Protein AF-A0AAV1XDZ8-F1 (afdb_monomer_lite)

Organism: Lupinus luteus (NCBI:txid3873)

Foldseek 3Di:
DVVVCVVDVPDDPVCVVPVDDPVVVQLVPVVSLVVVLCVVLVVLVVVLVVCLVVDDVCAPAQAEEAAQCQACSNVVSSCVSHVSNNYYHYHDDPRSYDDDDDDPVRVVVVD

pLDDT: mean 82.66, std 17.89, range [35.62, 98.0]

Secondary structure (DSSP, 8-state):
-HHHHHH-TTS-HHHHHHSS-HHHHHHT-HHHHHHHHHHHHHHHHHHHHHHHHH--TTTT--EEEEET-TTSHHHHHHHHH-TT--EEEEE--TTS--SSS--HHHHHTT-

InterPro domains:
  IPR001077 O-methyltransferase, C-terminal domain [PF00891] (6-95)
  IPR016461 O-methyltransferase-like [PS51683] (1-111)
  IPR016461 O-methyltransferase-like [PTHR11746] (5-95)
  IPR029063 S-adenosyl-L-methionine-dependent methyltransferase superfamily [G3DSA:3.40.50.150] (1-101)
  IPR029063 S-adenosyl-L-methionine-dependent methyltransferase superfamily [SSF53335] (13-96)

Structure (mmCIF, N/CA/C/O backbone):
data_AF-A0AAV1XDZ8-F1
#
_entry.id   AF-A0AAV1XDZ8-F1
#
loop_
_atom_site.group_PDB
_atom_site.id
_atom_site.type_symbol
_atom_site.label_atom_id
_atom_site.label_alt_id
_atom_site.label_comp_id
_atom_site.label_asym_id
_atom_site.label_entity_id
_atom_site.label_seq_id
_atom_site.pdbx_PDB_ins_code
_atom_site.Cartn_x
_atom_site.Cartn_y
_atom_site.Cartn_z
_atom_site.occupancy
_atom_site.B_iso_or_equiv
_atom_site.auth_seq_id
_atom_site.auth_comp_id
_atom_site.auth_asym_id
_atom_site.auth_atom_id
_atom_site.pdbx_PDB_model_num
ATOM 1 N N . MET A 1 1 ? 9.312 -5.845 -26.907 1.00 54.75 1 MET A N 1
ATOM 2 C CA . MET A 1 1 ? 9.902 -5.694 -25.554 1.00 54.75 1 MET A CA 1
ATOM 3 C C . MET A 1 1 ? 10.064 -7.022 -24.817 1.00 54.75 1 MET A C 1
ATOM 5 O O . MET A 1 1 ? 11.109 -7.191 -24.209 1.00 54.75 1 MET A O 1
ATOM 9 N N . VAL A 1 2 ? 9.118 -7.972 -24.909 1.00 58.22 2 VAL A N 1
ATOM 10 C CA . VAL A 1 2 ? 9.209 -9.280 -24.215 1.00 58.22 2 VAL A CA 1
ATOM 11 C C . VAL A 1 2 ? 10.447 -10.100 -24.621 1.00 58.22 2 VAL A C 1
ATOM 13 O O . VAL A 1 2 ? 11.124 -10.618 -23.745 1.00 58.22 2 VAL A O 1
ATOM 16 N N . GLY A 1 3 ? 10.822 -10.134 -25.909 1.00 68.75 3 GLY A N 1
ATOM 17 C CA . GLY A 1 3 ? 11.989 -10.910 -26.375 1.00 68.75 3 GLY A CA 1
ATOM 18 C C . GLY A 1 3 ? 13.305 -10.559 -25.663 1.00 68.75 3 GLY A C 1
ATOM 19 O O . GLY A 1 3 ? 13.948 -11.430 -25.093 1.00 68.75 3 GLY A O 1
ATOM 20 N N . LYS A 1 4 ? 13.634 -9.263 -25.561 1.00 69.12 4 LYS A N 1
ATOM 21 C CA . LYS A 1 4 ? 14.861 -8.791 -24.888 1.00 69.12 4 LYS A CA 1
ATOM 22 C C . LYS A 1 4 ? 14.862 -9.003 -23.373 1.00 69.12 4 LYS A C 1
ATOM 24 O O . LYS A 1 4 ? 15.918 -8.949 -22.750 1.00 69.12 4 LYS A O 1
ATOM 29 N N . ALA A 1 5 ? 13.693 -9.165 -22.754 1.00 73.12 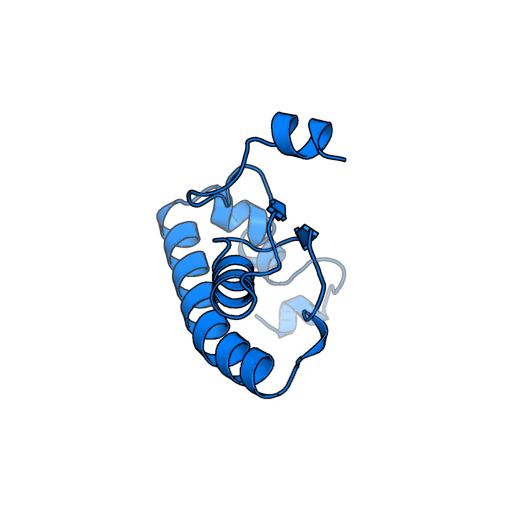5 ALA A N 1
ATOM 30 C CA . ALA A 1 5 ? 13.599 -9.454 -21.327 1.00 73.12 5 ALA A CA 1
ATOM 31 C C . ALA A 1 5 ? 13.994 -10.904 -21.022 1.00 73.12 5 ALA A C 1
ATOM 33 O O . ALA A 1 5 ? 14.693 -11.136 -20.044 1.00 73.12 5 ALA A O 1
ATOM 34 N N . VAL A 1 6 ? 13.598 -11.840 -21.889 1.00 80.94 6 VAL A N 1
ATOM 35 C CA . VAL A 1 6 ? 13.872 -13.280 -21.747 1.00 80.94 6 VAL A CA 1
ATOM 36 C C . VAL A 1 6 ? 15.357 -13.602 -21.946 1.00 80.94 6 VAL A C 1
ATOM 38 O O . VAL A 1 6 ? 15.876 -14.497 -21.290 1.00 80.94 6 VAL A O 1
ATOM 41 N N . GLU A 1 7 ? 16.048 -12.849 -22.804 1.00 82.69 7 GLU A N 1
ATOM 42 C CA . GLU A 1 7 ? 17.478 -13.042 -23.102 1.00 82.69 7 GLU A CA 1
ATOM 43 C C . GLU A 1 7 ? 18.404 -12.765 -21.907 1.00 82.69 7 GLU A C 1
ATOM 45 O O . GLU A 1 7 ? 19.459 -13.379 -21.791 1.00 82.69 7 GLU A O 1
ATOM 50 N N . ASP A 1 8 ? 18.010 -11.860 -21.008 1.00 81.75 8 ASP A N 1
ATOM 51 C CA . ASP A 1 8 ? 18.743 -11.583 -19.770 1.00 81.75 8 ASP A CA 1
ATOM 52 C C . ASP A 1 8 ? 17.744 -11.304 -18.634 1.00 81.75 8 ASP A C 1
ATOM 54 O O . ASP A 1 8 ? 17.321 -10.161 -18.439 1.00 81.75 8 ASP A O 1
ATOM 58 N N . PRO A 1 9 ? 17.327 -12.329 -17.882 1.00 82.56 9 PRO A N 1
ATOM 59 C CA . PRO A 1 9 ? 16.301 -12.181 -16.857 1.00 82.56 9 PRO A CA 1
ATOM 60 C C . PRO A 1 9 ? 16.797 -11.439 -15.606 1.00 82.56 9 PRO A C 1
ATOM 62 O O . PRO A 1 9 ? 15.998 -11.167 -14.713 1.00 82.56 9 PRO A O 1
ATOM 65 N N . THR A 1 10 ? 18.089 -11.103 -15.514 1.00 88.75 10 THR A N 1
ATOM 66 C CA . THR A 1 10 ? 18.668 -10.447 -14.329 1.00 88.75 10 THR A CA 1
ATOM 67 C C . THR A 1 10 ? 18.351 -8.952 -14.255 1.00 88.75 10 THR A C 1
ATOM 69 O O . THR A 1 10 ? 18.482 -8.340 -13.194 1.00 88.75 10 THR A O 1
ATOM 72 N N . ILE A 1 11 ? 17.897 -8.358 -15.365 1.00 87.75 11 ILE A N 1
ATOM 73 C CA . ILE A 1 11 ? 17.513 -6.947 -15.440 1.00 87.75 11 ILE A CA 1
ATOM 74 C C . ILE A 1 11 ?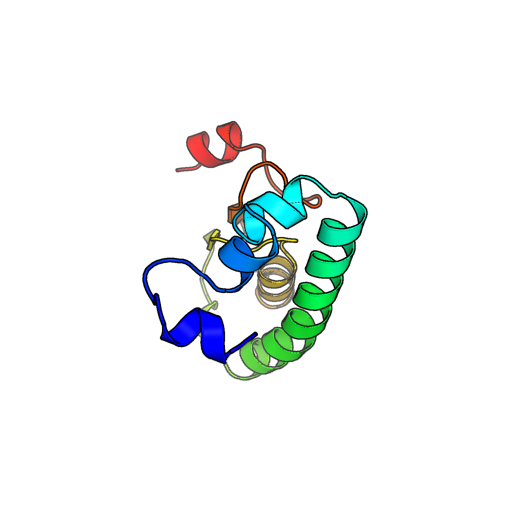 16.038 -6.835 -15.824 1.00 87.75 11 ILE A C 1
ATOM 76 O O . ILE A 1 11 ? 15.606 -7.294 -16.884 1.00 87.75 11 ILE A O 1
ATOM 80 N N . GLU A 1 12 ? 15.276 -6.134 -14.987 1.00 89.38 12 GLU A N 1
ATOM 81 C CA . GLU A 1 12 ? 13.859 -5.859 -15.209 1.00 89.38 12 GLU A CA 1
ATOM 82 C C . GLU A 1 12 ? 13.598 -5.194 -16.577 1.00 89.38 12 GLU A C 1
ATOM 84 O O . GLU A 1 12 ? 14.317 -4.261 -16.962 1.00 89.38 12 GLU A O 1
ATOM 89 N N . PRO A 1 13 ? 12.526 -5.579 -17.300 1.00 91.50 13 PRO A N 1
ATOM 90 C CA . PRO A 1 13 ? 12.208 -5.015 -18.614 1.00 91.50 13 PRO A CA 1
ATOM 91 C C . PRO A 1 13 ? 12.085 -3.487 -18.611 1.00 91.50 13 PRO A C 1
ATOM 93 O O . PRO A 1 13 ? 12.540 -2.824 -19.544 1.00 91.50 13 PRO A O 1
ATOM 96 N N . PHE A 1 14 ? 11.496 -2.922 -17.552 1.00 91.44 14 PHE A N 1
ATOM 97 C CA . PHE A 1 14 ? 11.347 -1.476 -17.412 1.00 91.44 14 PHE A CA 1
ATOM 98 C C . PHE A 1 14 ? 12.711 -0.788 -17.305 1.00 91.44 14 PHE A C 1
ATOM 100 O O . PHE A 1 14 ? 12.956 0.198 -18.001 1.00 91.44 14 PHE A O 1
ATOM 107 N N . LYS A 1 15 ? 13.623 -1.347 -16.500 1.00 92.12 15 LYS A N 1
ATOM 108 C CA . LYS A 1 15 ? 14.987 -0.838 -16.336 1.00 92.12 15 LYS A CA 1
ATOM 109 C C . LYS A 1 15 ? 15.799 -0.949 -17.622 1.00 92.12 15 LYS A C 1
ATOM 111 O O . LYS A 1 15 ? 16.505 -0.006 -17.961 1.00 92.12 15 LYS A O 1
ATOM 116 N N . LYS A 1 16 ? 15.647 -2.033 -18.390 1.00 90.31 16 LYS A N 1
ATOM 117 C CA . LYS A 1 16 ? 16.268 -2.156 -19.724 1.00 90.31 16 LYS A CA 1
ATOM 118 C C . LYS A 1 16 ? 15.812 -1.061 -20.688 1.00 90.31 16 LYS A C 1
ATOM 120 O O . LYS A 1 16 ? 16.611 -0.575 -21.479 1.00 90.31 16 LYS A O 1
ATOM 125 N N . ALA A 1 17 ? 14.532 -0.695 -20.644 1.00 91.19 17 ALA A N 1
ATOM 126 C CA . ALA A 1 17 ? 13.963 0.297 -21.552 1.00 91.19 17 ALA A CA 1
ATOM 127 C C . ALA A 1 17 ? 14.242 1.748 -21.126 1.00 91.19 17 ALA A C 1
ATOM 129 O O . ALA A 1 17 ? 14.370 2.613 -21.986 1.00 91.19 17 ALA A O 1
ATOM 130 N N . ASN A 1 18 ? 14.333 2.014 -19.820 1.00 91.69 18 ASN A N 1
ATOM 131 C CA . ASN A 1 18 ? 14.358 3.376 -19.277 1.00 91.69 18 ASN A CA 1
ATOM 132 C C . ASN A 1 18 ? 15.655 3.735 -18.531 1.00 91.69 18 ASN A C 1
ATOM 134 O O . ASN A 1 18 ? 15.805 4.871 -18.094 1.00 91.69 18 ASN A O 1
ATOM 138 N N . GLY A 1 19 ? 16.582 2.788 -18.353 1.00 93.62 19 GLY A N 1
ATOM 139 C CA . GLY A 1 19 ? 17.857 2.981 -17.647 1.00 93.62 19 GLY A CA 1
ATOM 140 C C . GLY A 1 19 ? 17.758 3.006 -16.115 1.00 93.62 19 GLY A C 1
ATOM 141 O O . GLY A 1 19 ? 18.776 2.964 -15.430 1.00 93.62 19 GLY A O 1
ATOM 142 N N . GLU A 1 20 ? 16.549 3.029 -15.557 1.00 94.06 20 GLU A N 1
ATOM 143 C CA . GLU A 1 20 ? 16.274 3.067 -14.119 1.00 94.06 20 GLU A CA 1
ATOM 144 C C . GLU A 1 20 ? 15.044 2.215 -13.766 1.00 94.06 20 GLU A C 1
ATOM 146 O O . GLU A 1 20 ? 14.229 1.898 -14.632 1.00 94.06 20 GLU A O 1
ATOM 151 N N . GLY A 1 21 ? 14.919 1.812 -12.498 1.00 91.44 21 GLY A N 1
ATOM 152 C CA . GLY A 1 21 ? 13.754 1.058 -12.023 1.00 91.44 21 GLY A CA 1
ATOM 153 C C . GLY A 1 21 ? 12.470 1.892 -12.076 1.00 91.44 21 GLY A C 1
ATOM 154 O O . GLY A 1 21 ? 12.519 3.119 -11.980 1.00 91.44 21 GLY A O 1
ATOM 155 N N . ALA A 1 22 ? 11.319 1.226 -12.200 1.00 90.06 22 ALA A N 1
ATOM 156 C CA . ALA A 1 22 ? 10.022 1.884 -12.385 1.00 90.06 22 ALA A CA 1
ATOM 157 C C . ALA A 1 22 ? 9.691 2.888 -11.268 1.00 90.06 22 ALA A C 1
ATOM 159 O O . ALA A 1 22 ? 9.358 4.034 -11.554 1.00 90.06 22 ALA A O 1
ATOM 160 N N . ILE A 1 23 ? 9.877 2.499 -10.003 1.00 86.06 23 ILE A N 1
ATOM 161 C CA . ILE A 1 23 ? 9.617 3.373 -8.848 1.00 86.06 23 ILE A CA 1
ATOM 162 C C . ILE A 1 23 ? 10.479 4.644 -8.922 1.00 86.06 23 ILE A C 1
ATOM 164 O O . ILE A 1 23 ? 9.949 5.754 -8.898 1.00 86.06 23 ILE A O 1
ATOM 168 N N . SER A 1 24 ? 11.797 4.501 -9.110 1.00 89.56 24 SER A N 1
ATOM 169 C CA . SER A 1 24 ? 12.707 5.648 -9.254 1.00 89.56 24 SER A CA 1
ATOM 170 C C . SER A 1 24 ? 12.351 6.531 -10.453 1.00 89.56 24 SER A C 1
ATOM 172 O O . SER A 1 24 ? 12.446 7.755 -10.365 1.00 89.56 24 SER A O 1
ATOM 174 N N . TYR A 1 25 ? 11.905 5.923 -11.556 1.00 91.31 25 TYR A N 1
ATOM 175 C CA . TYR A 1 25 ? 11.464 6.640 -12.747 1.00 91.31 25 TYR A CA 1
ATOM 176 C C . TYR A 1 25 ? 10.242 7.522 -12.471 1.00 91.31 25 TYR A C 1
ATOM 178 O O . TYR A 1 25 ? 10.224 8.683 -12.897 1.00 91.31 25 TYR A O 1
ATOM 186 N N . TYR A 1 26 ? 9.232 6.981 -11.779 1.00 87.31 26 TYR A N 1
ATOM 187 C CA . TYR A 1 26 ? 7.995 7.690 -11.445 1.00 87.31 26 TYR A CA 1
ATOM 188 C C . TYR A 1 26 ? 8.260 8.832 -10.469 1.00 87.31 26 TYR A C 1
ATOM 190 O O . TYR A 1 26 ? 7.849 9.959 -10.738 1.00 87.31 26 TYR A O 1
ATOM 198 N N . MET A 1 27 ? 9.015 8.575 -9.396 1.00 84.44 27 MET A N 1
ATOM 199 C CA . MET A 1 27 ? 9.305 9.567 -8.350 1.00 84.44 27 MET A CA 1
ATOM 200 C C . MET A 1 27 ? 10.015 10.813 -8.897 1.00 84.44 27 MET A C 1
ATOM 202 O O . MET A 1 27 ? 9.746 11.927 -8.461 1.00 84.44 27 MET A O 1
ATOM 206 N N . LYS A 1 28 ? 10.868 10.665 -9.919 1.00 89.44 28 LYS A N 1
ATOM 207 C CA . LYS A 1 28 ? 11.546 11.800 -10.572 1.00 89.44 28 LYS A CA 1
ATOM 208 C C . LYS A 1 28 ? 10.637 12.629 -11.488 1.00 89.44 28 LYS A C 1
ATOM 210 O O . LYS A 1 28 ? 11.072 13.653 -12.013 1.00 89.44 28 LYS A O 1
ATOM 215 N N . ARG A 1 29 ? 9.406 12.179 -11.756 1.00 90.56 29 ARG A N 1
ATOM 216 C CA . ARG A 1 29 ? 8.514 12.747 -12.779 1.00 90.56 29 ARG A CA 1
ATOM 217 C C . ARG A 1 29 ? 7.118 12.988 -12.197 1.00 90.56 29 ARG A C 1
ATOM 219 O O . ARG A 1 29 ? 6.256 12.122 -12.342 1.00 90.56 29 ARG A O 1
ATOM 226 N N . PRO A 1 30 ? 6.833 14.192 -11.659 1.00 88.06 30 PRO A N 1
ATOM 227 C CA . PRO A 1 30 ? 5.594 14.477 -10.928 1.00 88.06 30 PRO A CA 1
ATOM 228 C C . PRO A 1 30 ? 4.304 14.120 -11.677 1.00 88.06 30 PRO A C 1
ATOM 230 O O . PRO A 1 30 ? 3.398 13.533 -11.102 1.00 88.06 30 PRO A O 1
ATOM 233 N N . LYS A 1 31 ? 4.233 14.399 -12.987 1.00 91.38 31 LYS A N 1
ATOM 234 C CA . LYS A 1 31 ? 3.069 14.026 -13.812 1.00 91.38 31 LYS A CA 1
ATOM 235 C C . LYS A 1 31 ? 2.879 12.512 -13.923 1.00 91.38 31 LYS A C 1
ATOM 237 O O . LYS A 1 31 ? 1.752 12.042 -13.959 1.00 91.38 31 LYS A O 1
ATOM 242 N N . THR A 1 32 ? 3.975 11.761 -14.008 1.00 88.19 32 THR A N 1
ATOM 243 C CA . THR A 1 32 ? 3.912 10.295 -14.088 1.00 88.19 32 THR A CA 1
ATOM 244 C C . THR A 1 32 ? 3.526 9.719 -12.733 1.00 88.19 32 THR A C 1
ATOM 246 O O . THR A 1 32 ? 2.694 8.826 -12.681 1.00 88.19 32 THR A O 1
ATOM 249 N N . LEU A 1 33 ? 4.070 10.270 -11.645 1.00 86.19 33 LEU A N 1
ATOM 250 C CA . LEU A 1 33 ? 3.711 9.885 -10.284 1.00 86.19 33 LEU A CA 1
ATOM 251 C C . LEU A 1 33 ? 2.217 10.104 -9.996 1.00 86.19 33 LEU A C 1
ATOM 253 O O . LEU A 1 33 ? 1.546 9.183 -9.546 1.00 86.19 33 LEU A O 1
ATOM 257 N N . ASP A 1 34 ? 1.682 11.282 -10.332 1.00 86.62 34 ASP A N 1
ATOM 258 C CA . ASP A 1 34 ? 0.255 11.603 -10.172 1.00 86.62 34 ASP A CA 1
ATOM 259 C C . ASP A 1 34 ? -0.650 10.649 -10.969 1.00 86.62 34 ASP A C 1
ATOM 261 O O . ASP A 1 34 ? -1.646 10.146 -10.448 1.00 86.62 34 ASP A O 1
ATOM 265 N N . LEU A 1 35 ? -0.285 10.341 -12.219 1.00 90.56 35 LEU A N 1
ATOM 266 C CA . LEU A 1 35 ? -1.018 9.367 -13.031 1.00 90.56 35 LEU A CA 1
ATOM 267 C C . LEU A 1 35 ? -0.964 7.958 -12.431 1.00 90.56 35 LEU A C 1
ATOM 269 O O . LEU A 1 35 ? -1.985 7.272 -12.415 1.00 90.56 35 LEU A O 1
ATOM 273 N N . THR A 1 36 ? 0.195 7.536 -11.921 1.00 86.62 36 THR A N 1
ATOM 274 C CA . THR A 1 36 ? 0.351 6.236 -11.258 1.00 86.62 36 THR A CA 1
ATOM 275 C C . THR A 1 36 ? -0.512 6.152 -10.000 1.00 86.62 36 THR A C 1
ATOM 277 O O . THR A 1 36 ? -1.236 5.173 -9.850 1.00 86.62 36 THR A O 1
ATOM 280 N N . HIS A 1 37 ? -0.520 7.175 -9.138 1.00 85.69 37 HIS A N 1
ATOM 281 C CA . HIS A 1 37 ? -1.382 7.197 -7.949 1.00 85.69 37 HIS A CA 1
ATOM 282 C C . HIS A 1 37 ? -2.864 7.128 -8.319 1.00 85.69 37 HIS A C 1
ATOM 284 O O . HIS A 1 37 ? -3.580 6.280 -7.801 1.00 85.69 37 HIS A O 1
ATOM 290 N N . LYS A 1 38 ? -3.318 7.929 -9.289 1.00 88.94 38 LYS A N 1
ATOM 291 C CA . LYS A 1 38 ? -4.715 7.884 -9.759 1.00 88.94 38 LYS A CA 1
ATOM 292 C C . LYS A 1 38 ? -5.107 6.517 -10.310 1.00 88.94 38 LYS A C 1
ATOM 294 O O . LYS A 1 38 ? -6.230 6.070 -10.089 1.00 88.94 38 LYS A O 1
ATOM 299 N N . ALA A 1 39 ? -4.202 5.861 -11.035 1.00 90.69 39 ALA A N 1
ATOM 300 C CA . ALA A 1 39 ? -4.438 4.518 -11.549 1.00 90.69 39 ALA A CA 1
ATOM 301 C C . ALA A 1 39 ? -4.539 3.486 -10.415 1.00 90.69 39 ALA A C 1
ATOM 303 O O . ALA A 1 39 ? -5.457 2.667 -10.427 1.00 90.69 39 ALA A O 1
ATOM 304 N N . LEU A 1 40 ? -3.635 3.547 -9.430 1.00 89.25 40 LEU A N 1
ATOM 305 C CA . LEU A 1 40 ? -3.657 2.664 -8.261 1.00 89.25 40 LEU A CA 1
ATOM 306 C C . LEU A 1 40 ? -4.922 2.884 -7.426 1.00 89.25 40 LEU A C 1
ATOM 308 O O . LEU A 1 40 ? -5.639 1.925 -7.157 1.00 89.25 40 LEU A O 1
ATOM 312 N N . ASP A 1 41 ? -5.266 4.130 -7.110 1.00 88.69 41 ASP A N 1
ATOM 313 C CA . ASP A 1 41 ? -6.477 4.478 -6.359 1.00 88.69 41 ASP A CA 1
ATOM 314 C C . ASP A 1 41 ? -7.745 4.016 -7.082 1.00 88.69 41 ASP A C 1
ATOM 316 O O . ASP A 1 41 ? -8.647 3.441 -6.467 1.00 88.69 41 ASP A O 1
ATOM 320 N N . GLY A 1 42 ? -7.799 4.216 -8.403 1.00 92.50 42 GLY A N 1
ATOM 321 C CA . GLY A 1 42 ? -8.926 3.800 -9.236 1.00 92.50 42 GLY A CA 1
ATOM 322 C C . GLY A 1 42 ? -9.201 2.294 -9.188 1.00 92.50 42 GLY A C 1
ATOM 323 O O . GLY A 1 42 ? -10.356 1.889 -9.311 1.00 92.50 42 GLY A O 1
ATOM 324 N N . ILE A 1 43 ? -8.171 1.472 -8.966 1.00 93.75 43 ILE A N 1
ATOM 325 C CA . ILE A 1 43 ? -8.294 0.017 -8.789 1.00 93.75 43 ILE A CA 1
ATOM 326 C C . ILE A 1 43 ? -8.577 -0.333 -7.322 1.00 93.75 43 ILE A C 1
ATOM 328 O O . ILE A 1 43 ? -9.435 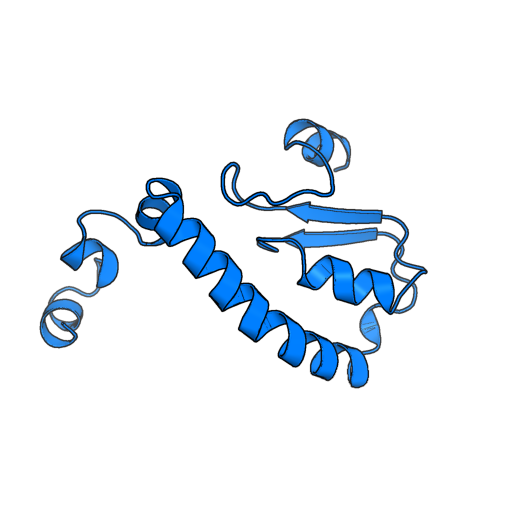-1.169 -7.037 1.00 93.75 43 ILE A O 1
ATOM 332 N N . THR A 1 44 ? -7.878 0.312 -6.388 1.00 93.56 44 THR A N 1
ATOM 333 C CA . THR A 1 44 ? -7.960 0.036 -4.949 1.00 93.56 44 THR A CA 1
ATOM 334 C C . THR A 1 44 ? -9.356 0.279 -4.391 1.00 93.56 44 THR A C 1
ATOM 336 O O . THR A 1 44 ? -9.851 -0.550 -3.635 1.00 93.56 44 THR A O 1
ATOM 339 N N . VAL A 1 45 ? -10.020 1.380 -4.757 1.00 94.31 45 VAL A N 1
ATOM 340 C CA . VAL A 1 45 ? -11.333 1.739 -4.189 1.00 94.31 45 VAL A CA 1
ATOM 341 C C . VAL A 1 45 ? -12.401 0.653 -4.390 1.00 94.31 45 VAL A C 1
ATOM 343 O O . VAL A 1 45 ? -13.000 0.248 -3.391 1.00 94.31 45 VAL A O 1
ATOM 346 N N . PRO A 1 46 ? -12.696 0.177 -5.618 1.00 97.31 46 PRO A N 1
ATOM 347 C CA . PRO A 1 46 ? -13.694 -0.875 -5.804 1.00 97.31 46 PRO A CA 1
ATOM 348 C C . PRO A 1 46 ? -13.266 -2.193 -5.148 1.00 97.31 46 PRO A C 1
ATOM 350 O O . PRO A 1 46 ? -14.060 -2.787 -4.426 1.00 97.31 46 PRO A O 1
ATOM 353 N N . LEU A 1 47 ? -11.999 -2.595 -5.302 1.00 96.94 47 LEU A N 1
ATOM 354 C CA . LEU A 1 47 ? -11.489 -3.836 -4.716 1.00 96.94 47 LEU A CA 1
ATOM 355 C C . LEU A 1 47 ? -11.608 -3.844 -3.185 1.00 96.94 47 LEU A C 1
ATOM 357 O O . LEU A 1 47 ? -12.075 -4.817 -2.597 1.00 96.94 47 LEU A O 1
ATOM 361 N N . MET A 1 48 ? -11.209 -2.754 -2.528 1.00 97.25 48 MET A N 1
ATOM 362 C CA . MET A 1 48 ? -11.280 -2.655 -1.073 1.00 97.25 48 MET A CA 1
ATOM 363 C C . MET A 1 48 ? -12.716 -2.616 -0.566 1.00 97.25 48 MET A C 1
ATOM 365 O O . MET A 1 48 ? -12.963 -3.129 0.518 1.00 97.25 48 MET A O 1
ATOM 369 N N . ARG A 1 49 ? -13.676 -2.070 -1.320 1.00 97.00 49 ARG A N 1
ATOM 370 C CA . ARG A 1 49 ? -15.097 -2.155 -0.941 1.00 97.00 49 ARG A CA 1
ATOM 371 C C . ARG A 1 49 ? -15.574 -3.607 -0.904 1.00 97.00 49 ARG A C 1
ATOM 373 O O . ARG A 1 49 ? -16.108 -4.026 0.120 1.00 97.00 49 ARG A O 1
ATOM 380 N N . ASP A 1 50 ? -15.272 -4.384 -1.942 1.00 98.00 50 ASP A N 1
ATOM 381 C CA . ASP A 1 50 ? -15.644 -5.804 -2.015 1.00 98.00 50 ASP A CA 1
ATOM 382 C C . ASP A 1 50 ? -14.962 -6.638 -0.912 1.00 98.00 50 ASP A C 1
ATOM 384 O O . ASP A 1 50 ? -15.591 -7.481 -0.258 1.00 98.00 50 ASP A O 1
ATOM 388 N N . ILE A 1 51 ? -13.676 -6.371 -0.647 1.00 97.88 51 ILE A N 1
ATOM 389 C CA . ILE A 1 51 ? -12.942 -6.994 0.466 1.00 97.88 51 ILE A CA 1
ATOM 390 C C . ILE A 1 51 ? -13.616 -6.646 1.786 1.00 97.88 51 ILE A C 1
ATOM 392 O O . ILE A 1 51 ? -13.895 -7.527 2.589 1.00 97.88 51 ILE A O 1
ATOM 396 N N . LEU A 1 52 ? -13.900 -5.370 2.028 1.00 97.75 52 LEU A N 1
ATOM 397 C CA . LEU A 1 52 ? -14.471 -4.917 3.288 1.00 97.75 52 LEU A CA 1
ATOM 398 C C . LEU A 1 52 ? -15.872 -5.483 3.530 1.00 97.75 52 LEU A C 1
ATOM 400 O O . LEU A 1 52 ? -16.265 -5.627 4.688 1.00 97.75 52 LEU A O 1
ATOM 404 N N . ASP A 1 53 ? -16.643 -5.779 2.486 1.00 97.25 53 ASP A N 1
ATOM 405 C CA . ASP A 1 53 ? -17.972 -6.396 2.582 1.00 97.25 53 ASP A CA 1
ATOM 406 C C . ASP A 1 53 ? -17.930 -7.877 2.963 1.00 97.25 53 ASP A C 1
ATOM 408 O O . ASP A 1 53 ? -18.833 -8.353 3.651 1.00 97.25 53 ASP A O 1
ATOM 412 N N . SER A 1 54 ? -16.864 -8.586 2.597 1.00 96.81 54 SER A N 1
ATOM 413 C CA . SER A 1 54 ? -16.696 -10.017 2.883 1.00 96.81 54 SER A CA 1
ATOM 414 C C . SER A 1 54 ? -15.757 -10.314 4.059 1.00 96.81 54 SER A C 1
ATOM 416 O O . SER A 1 54 ? -15.887 -11.356 4.703 1.00 96.81 54 SER A O 1
ATOM 418 N N . TYR A 1 55 ? -14.838 -9.404 4.382 1.00 97.31 55 TYR A N 1
ATOM 419 C CA . TYR A 1 55 ? -13.814 -9.575 5.407 1.00 97.31 55 TYR A CA 1
ATOM 420 C C . TYR A 1 55 ? -14.086 -8.712 6.641 1.00 97.31 55 TYR A C 1
ATOM 422 O O . TYR A 1 55 ? -14.079 -7.480 6.601 1.00 97.31 55 TYR A O 1
ATOM 430 N N . ASN A 1 56 ? -14.244 -9.381 7.779 1.00 96.12 56 ASN A N 1
ATOM 431 C CA . ASN A 1 56 ? -14.538 -8.793 9.084 1.00 96.12 56 ASN A CA 1
ATOM 432 C C . ASN A 1 56 ? -13.346 -8.813 10.057 1.00 96.12 56 ASN A C 1
ATOM 434 O O . ASN A 1 56 ? -13.510 -8.394 11.203 1.00 96.12 56 ASN A O 1
ATOM 438 N N . GLY A 1 57 ? -12.157 -9.247 9.627 1.00 96.94 57 GLY A N 1
ATOM 439 C CA . GLY A 1 57 ? -10.990 -9.419 10.505 1.00 96.94 57 GLY A CA 1
ATOM 440 C C . GLY A 1 57 ? -10.378 -8.124 11.054 1.00 96.94 57 GLY A C 1
ATOM 441 O O . GLY A 1 57 ? -9.471 -8.184 11.875 1.00 96.94 57 GLY A O 1
ATOM 442 N N . PHE A 1 58 ? -10.888 -6.956 10.656 1.00 96.75 58 PHE A N 1
ATOM 443 C CA . PHE A 1 58 ? -10.539 -5.670 11.273 1.00 96.75 58 PHE A CA 1
ATOM 444 C C . PHE A 1 58 ? -11.365 -5.350 12.535 1.00 96.75 58 PHE A C 1
ATOM 446 O O . PHE A 1 58 ? -11.098 -4.358 13.216 1.00 96.75 58 PHE A O 1
ATOM 453 N N . HIS A 1 59 ? -12.364 -6.168 12.890 1.00 95.12 59 HIS A N 1
ATOM 454 C CA . HIS A 1 59 ? -13.115 -5.975 14.131 1.00 95.12 59 HIS A CA 1
ATOM 455 C C . HIS A 1 59 ? -12.210 -6.086 15.360 1.00 95.12 59 HIS A C 1
ATOM 457 O O . HIS A 1 59 ? -11.513 -7.074 15.555 1.00 95.12 59 HIS A O 1
ATOM 463 N N . GLY A 1 60 ? -12.284 -5.081 16.234 1.00 94.31 60 GLY A N 1
ATOM 464 C CA . GLY A 1 60 ? -11.524 -5.061 17.486 1.00 94.31 60 GLY A CA 1
ATOM 465 C C . GLY A 1 60 ? -10.067 -4.621 17.332 1.00 94.31 60 GLY A C 1
ATOM 466 O O . GLY A 1 60 ? -9.390 -4.472 18.343 1.00 94.31 60 GLY A O 1
ATOM 467 N N . ILE A 1 61 ? -9.604 -4.350 16.109 1.00 96.06 61 ILE A N 1
ATOM 468 C CA . ILE A 1 61 ? -8.310 -3.708 15.882 1.00 96.06 61 ILE A CA 1
ATOM 469 C C . ILE A 1 61 ? -8.393 -2.249 16.333 1.00 96.06 61 ILE A C 1
ATOM 471 O O . ILE A 1 61 ? -9.285 -1.515 15.912 1.00 96.06 61 ILE A O 1
ATOM 475 N N . GLU A 1 62 ? -7.456 -1.830 17.184 1.00 94.19 62 GLU A N 1
ATOM 476 C CA . GLU A 1 62 ? -7.341 -0.436 17.635 1.00 94.19 62 GLU A CA 1
ATOM 477 C C . GLU A 1 62 ? -6.265 0.350 16.881 1.00 94.19 62 GLU A C 1
ATOM 479 O O . GLU A 1 62 ? -6.384 1.568 16.724 1.00 94.19 62 GLU A O 1
ATOM 484 N N . ILE A 1 63 ? -5.222 -0.347 16.422 1.00 93.94 63 ILE A N 1
ATOM 485 C CA . ILE A 1 63 ? -4.070 0.226 15.730 1.00 93.94 63 ILE A CA 1
ATOM 486 C C . ILE A 1 63 ? -3.814 -0.579 14.459 1.00 93.94 63 ILE A C 1
ATOM 488 O O . ILE A 1 63 ? -3.682 -1.799 14.524 1.00 93.94 63 ILE A O 1
ATOM 492 N N . LEU A 1 64 ? -3.729 0.106 13.322 1.00 94.50 64 LEU A N 1
ATOM 493 C CA . LEU A 1 64 ? -3.456 -0.494 12.021 1.00 94.50 64 LEU A CA 1
ATOM 494 C C . LEU A 1 64 ? -2.308 0.243 11.330 1.00 94.50 64 LEU A C 1
ATOM 496 O O . LEU A 1 64 ? -2.291 1.472 11.301 1.00 94.50 64 LEU A O 1
ATOM 500 N N . VAL A 1 65 ? -1.370 -0.513 10.764 1.00 94.00 65 VAL A N 1
ATOM 501 C CA . VAL A 1 65 ? -0.286 0.013 9.929 1.00 94.00 65 VAL A CA 1
ATOM 502 C C . VAL A 1 65 ? -0.464 -0.540 8.519 1.00 94.00 65 VAL A C 1
ATOM 504 O O . VAL A 1 65 ? -0.520 -1.756 8.342 1.00 94.00 65 VAL A O 1
ATOM 507 N N . ASP A 1 66 ? -0.565 0.348 7.538 1.00 92.31 66 ASP A N 1
ATOM 508 C CA . ASP A 1 66 ? -0.635 0.042 6.113 1.00 92.31 66 ASP A CA 1
ATOM 509 C C . ASP A 1 66 ? 0.757 0.242 5.500 1.00 92.31 66 ASP A C 1
ATOM 511 O O . ASP A 1 66 ? 1.239 1.368 5.373 1.00 92.31 66 ASP A O 1
ATOM 515 N N . VAL A 1 67 ? 1.454 -0.859 5.219 1.00 92.31 67 VAL A N 1
ATOM 516 C CA . VAL A 1 67 ? 2.830 -0.849 4.701 1.00 92.31 67 VAL A CA 1
ATOM 517 C C . VAL A 1 67 ? 2.788 -0.860 3.178 1.00 92.31 67 VAL A C 1
ATOM 519 O O . VAL A 1 67 ? 2.295 -1.814 2.582 1.00 92.31 67 VAL A O 1
ATOM 522 N N . GLY A 1 68 ? 3.357 0.169 2.548 1.00 87.88 68 GLY A N 1
ATOM 523 C CA . GLY A 1 68 ? 3.241 0.378 1.104 1.00 87.88 68 GLY A CA 1
ATOM 524 C C . GLY A 1 68 ? 1.852 0.875 0.686 1.00 87.88 68 GLY A C 1
ATOM 525 O O . GLY A 1 68 ? 1.401 0.570 -0.418 1.00 87.88 68 GLY A O 1
ATOM 526 N N . GLY A 1 69 ? 1.151 1.583 1.578 1.00 86.12 69 GLY A N 1
ATOM 527 C CA . GLY A 1 69 ? -0.230 2.023 1.365 1.00 86.12 69 GLY A CA 1
ATOM 528 C C . GLY A 1 69 ? -0.397 3.212 0.408 1.00 86.12 69 GLY A C 1
ATOM 529 O O . GLY A 1 69 ? -1.521 3.662 0.179 1.00 86.12 69 GLY A O 1
ATOM 530 N N . SER A 1 70 ? 0.688 3.714 -0.194 1.00 86.75 70 SER A N 1
ATOM 531 C CA . SER A 1 70 ? 0.712 4.772 -1.210 1.00 86.75 70 SER A CA 1
ATOM 532 C C . SER A 1 70 ? -0.068 6.018 -0.766 1.00 86.75 70 SER A C 1
ATOM 534 O O . SER A 1 70 ? 0.281 6.641 0.237 1.00 86.75 70 SER A O 1
ATOM 536 N N . SER A 1 71 ? -1.141 6.378 -1.474 1.00 83.94 71 SER A N 1
ATOM 537 C CA . SER A 1 71 ? -2.037 7.503 -1.168 1.00 83.94 71 SER A CA 1
ATOM 538 C C . SER A 1 71 ? -2.781 7.376 0.172 1.00 83.94 71 SER A C 1
ATOM 540 O O . SER A 1 71 ? -3.385 8.346 0.625 1.00 83.94 71 SER A O 1
ATOM 542 N N . GLY A 1 72 ? -2.781 6.194 0.800 1.00 88.75 72 GLY A N 1
ATOM 543 C CA . GLY A 1 72 ? -3.492 5.912 2.049 1.00 88.75 72 GLY A CA 1
ATOM 544 C C . GLY A 1 72 ? -4.990 5.631 1.879 1.00 88.75 72 GLY A C 1
ATOM 545 O O . GLY A 1 72 ? -5.703 5.478 2.874 1.00 88.75 72 GLY A O 1
ATOM 546 N N . VAL A 1 73 ? -5.491 5.531 0.641 1.00 92.00 73 VAL A N 1
ATOM 547 C CA . VAL A 1 73 ? -6.913 5.256 0.352 1.00 92.00 73 VAL A CA 1
ATOM 548 C C . VAL A 1 73 ? -7.380 3.931 0.966 1.00 92.00 73 VAL A C 1
ATOM 550 O O . VAL A 1 73 ? -8.486 3.860 1.504 1.00 92.00 73 VAL A O 1
ATOM 553 N N . THR A 1 74 ? -6.541 2.892 0.951 1.00 95.25 74 THR A N 1
ATOM 554 C CA . THR A 1 74 ? -6.833 1.592 1.580 1.00 95.25 74 THR A CA 1
ATOM 555 C C . THR A 1 74 ? -7.113 1.745 3.073 1.00 95.25 74 THR A C 1
ATOM 557 O O . THR A 1 74 ? -8.198 1.391 3.547 1.00 95.25 74 THR A O 1
ATOM 560 N N . LEU A 1 75 ? -6.159 2.319 3.811 1.00 95.56 75 LEU A N 1
ATOM 561 C CA . LEU A 1 75 ? -6.286 2.588 5.240 1.00 95.56 75 LEU A CA 1
ATOM 562 C C . LEU A 1 75 ? -7.513 3.452 5.554 1.00 95.56 75 LEU A C 1
ATOM 564 O O . LEU A 1 75 ? -8.256 3.150 6.491 1.00 95.56 75 LEU A O 1
ATOM 568 N N . GLN A 1 76 ? -7.767 4.484 4.746 1.00 94.19 76 GLN A N 1
ATOM 569 C CA . GLN A 1 76 ? -8.933 5.350 4.902 1.00 94.19 76 GLN A CA 1
ATOM 570 C C . GLN A 1 76 ? -10.245 4.557 4.820 1.00 94.19 76 GLN A C 1
ATOM 572 O O . GLN A 1 76 ? -11.108 4.718 5.684 1.00 94.19 76 GLN A O 1
ATOM 577 N N . LEU A 1 77 ? -10.397 3.686 3.818 1.00 96.25 77 LEU A N 1
ATOM 578 C CA . LEU A 1 77 ? -11.600 2.863 3.646 1.00 96.25 77 LEU A CA 1
ATOM 579 C C . LEU A 1 77 ? -11.800 1.891 4.817 1.00 96.25 77 LEU A C 1
ATOM 581 O O . LEU A 1 77 ? -12.922 1.737 5.306 1.00 96.25 77 LEU A O 1
ATOM 585 N N . ILE A 1 78 ? -10.720 1.275 5.310 1.00 96.94 78 ILE A N 1
ATOM 586 C CA . ILE A 1 78 ? -10.776 0.391 6.483 1.00 96.94 78 ILE A CA 1
ATOM 587 C C . ILE A 1 78 ? -11.253 1.176 7.710 1.00 96.94 78 ILE A C 1
ATOM 589 O O . ILE A 1 78 ? -12.204 0.761 8.371 1.00 96.94 78 ILE A O 1
ATOM 593 N N . MET A 1 79 ? -10.647 2.329 7.999 1.00 94.88 79 MET A N 1
ATOM 594 C CA . MET A 1 79 ? -10.996 3.138 9.173 1.00 94.88 79 MET A CA 1
ATOM 595 C C . MET A 1 79 ? -12.415 3.719 9.096 1.00 94.88 79 MET A C 1
ATOM 597 O O . MET A 1 79 ? -13.081 3.832 10.124 1.00 94.88 79 MET A O 1
ATOM 601 N N . GLN A 1 80 ? -12.913 4.036 7.895 1.00 94.75 80 GLN A N 1
ATOM 602 C CA . GLN A 1 80 ? -14.303 4.462 7.691 1.00 94.75 80 GLN A CA 1
ATOM 603 C C . GLN A 1 80 ? -15.306 3.360 8.053 1.00 94.75 80 GLN A C 1
ATOM 605 O O . GLN A 1 80 ? -16.331 3.647 8.672 1.00 94.75 80 GLN A O 1
ATOM 610 N N . LYS A 1 81 ? -15.021 2.100 7.697 1.00 96.25 81 LYS A N 1
ATOM 611 C CA . LYS A 1 81 ? -15.895 0.962 8.029 1.00 96.25 81 LYS A CA 1
ATOM 612 C C . LYS A 1 81 ? -15.730 0.491 9.475 1.00 96.25 81 LYS A C 1
ATOM 614 O O . LYS A 1 81 ? -16.695 0.042 10.091 1.00 96.25 81 LYS A O 1
ATOM 619 N N . TYR A 1 82 ? -14.523 0.603 10.022 1.00 96.38 82 TYR A N 1
ATOM 620 C CA . TYR A 1 82 ? -14.154 0.102 11.343 1.00 96.38 82 TYR A CA 1
ATOM 621 C C . TYR A 1 82 ? -13.728 1.247 12.271 1.00 96.38 82 TYR A C 1
ATOM 623 O O . TYR A 1 82 ? -12.542 1.392 12.563 1.00 96.38 82 TYR A O 1
ATOM 631 N N . PRO A 1 83 ? -14.678 2.016 12.841 1.00 90.62 83 PRO A N 1
ATOM 632 C CA . PRO A 1 83 ? -14.371 3.177 13.687 1.00 90.62 83 PRO A CA 1
ATOM 633 C C . PRO A 1 83 ? -13.644 2.825 14.998 1.00 90.62 83 PRO A C 1
ATOM 635 O O . PRO A 1 83 ? -13.200 3.712 15.724 1.00 90.62 83 PRO A O 1
ATOM 638 N N . LYS A 1 84 ? -13.523 1.531 15.329 1.00 93.25 84 LYS A N 1
ATOM 639 C CA . LYS A 1 84 ? -12.700 1.051 16.448 1.00 93.25 84 LYS A CA 1
ATOM 640 C C . LYS A 1 84 ? -11.198 1.114 16.156 1.00 93.25 84 LYS A C 1
ATOM 642 O O . LYS A 1 84 ? -10.429 1.138 17.113 1.00 93.25 84 LYS A O 1
ATOM 647 N N . VAL A 1 85 ? -10.794 1.208 14.888 1.00 94.38 85 VAL A N 1
ATOM 648 C CA . VAL A 1 85 ? -9.411 1.503 14.500 1.00 94.38 85 VAL A CA 1
ATOM 649 C C . VAL A 1 85 ? -9.150 2.975 14.812 1.00 94.38 85 VAL A C 1
ATOM 651 O O . VAL A 1 85 ? -9.441 3.867 14.021 1.00 94.38 85 VAL A O 1
ATOM 654 N N . ARG A 1 86 ? -8.645 3.242 16.017 1.00 88.88 86 ARG A N 1
ATOM 655 C CA . ARG A 1 86 ? -8.415 4.596 16.542 1.00 88.88 86 ARG A CA 1
ATOM 656 C C . ARG A 1 86 ? -7.151 5.229 15.978 1.00 88.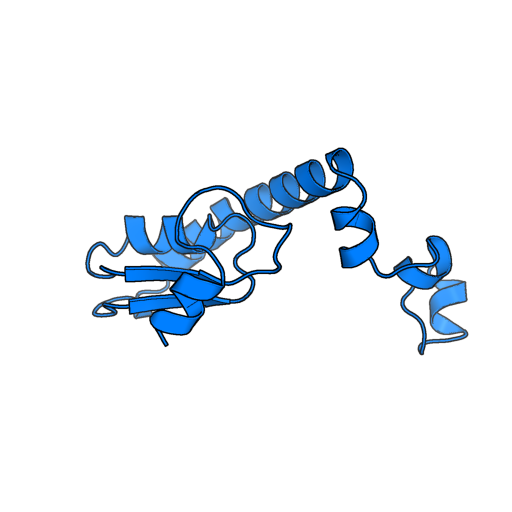88 86 ARG A C 1
ATOM 658 O O . ARG A 1 86 ? -7.062 6.452 15.911 1.00 88.88 86 ARG A O 1
ATOM 665 N N . LYS A 1 87 ? -6.160 4.408 15.623 1.00 89.88 87 LYS A N 1
ATOM 666 C CA . LYS A 1 87 ? -4.883 4.854 15.062 1.00 89.88 87 LYS A CA 1
ATOM 667 C C . LYS A 1 87 ? -4.594 4.091 13.777 1.00 89.88 87 LYS A C 1
ATOM 669 O O . LYS A 1 87 ? -4.462 2.872 13.801 1.00 89.88 87 LYS A O 1
ATOM 674 N N . GLY A 1 88 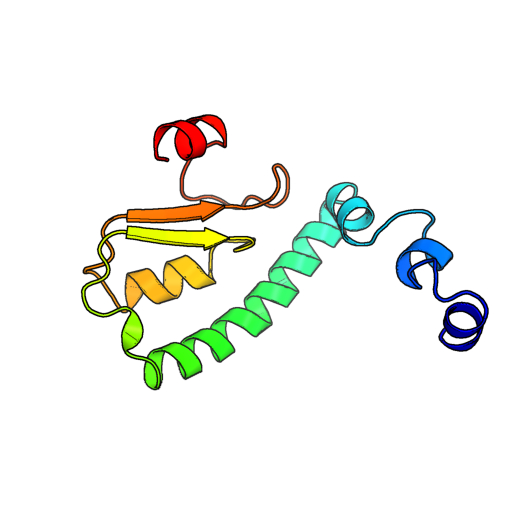? -4.488 4.822 12.677 1.00 89.25 88 GLY A N 1
ATOM 675 C CA . GLY A 1 88 ? -4.003 4.310 11.403 1.00 89.25 88 GLY A CA 1
ATOM 676 C C . GLY A 1 88 ? -2.667 4.957 11.057 1.00 89.25 88 GLY A C 1
ATOM 677 O O . GLY A 1 88 ? -2.530 6.172 11.201 1.00 89.25 88 GLY A O 1
ATOM 678 N N . PHE A 1 89 ? -1.708 4.162 10.593 1.00 86.25 89 PHE A N 1
ATOM 679 C CA . PHE A 1 89 ? -0.416 4.630 10.097 1.00 86.25 89 PHE A CA 1
ATOM 680 C C . PHE A 1 89 ? -0.229 4.164 8.658 1.00 86.25 89 PHE A C 1
ATOM 682 O O . PHE A 1 89 ? -0.196 2.964 8.409 1.00 86.25 89 PHE A O 1
ATOM 689 N N . ASN A 1 90 ? -0.106 5.100 7.721 1.00 86.56 90 ASN A N 1
ATOM 690 C CA . ASN A 1 90 ? 0.267 4.790 6.345 1.00 86.56 90 ASN A CA 1
ATOM 691 C C . ASN A 1 90 ? 1.788 4.920 6.218 1.00 86.56 90 ASN A C 1
ATOM 693 O O . ASN A 1 90 ? 2.329 6.005 6.422 1.00 86.56 90 ASN A O 1
ATOM 697 N N . PHE A 1 91 ? 2.481 3.823 5.936 1.00 86.25 91 PHE A N 1
ATOM 698 C CA . PHE A 1 91 ? 3.937 3.774 5.891 1.00 86.25 91 PHE A CA 1
ATOM 699 C C . PHE A 1 91 ? 4.418 3.513 4.463 1.00 86.25 91 PHE A C 1
ATOM 701 O O . PHE A 1 91 ? 4.353 2.382 3.979 1.00 86.25 91 PHE A O 1
ATOM 708 N N . ASP A 1 92 ? 4.931 4.553 3.800 1.00 83.81 92 ASP A N 1
ATOM 709 C CA . ASP A 1 92 ? 5.423 4.485 2.418 1.00 83.81 92 ASP A CA 1
ATOM 710 C C . ASP A 1 92 ? 6.710 5.316 2.200 1.00 83.81 92 ASP A C 1
ATOM 712 O O . ASP A 1 92 ? 7.211 6.018 3.085 1.00 83.81 92 ASP A O 1
ATOM 716 N N . LEU A 1 93 ? 7.291 5.212 1.006 1.00 78.44 93 LEU A N 1
ATOM 717 C CA . LEU A 1 93 ? 8.479 5.921 0.555 1.00 78.44 93 LEU A CA 1
ATOM 718 C C . LEU A 1 93 ? 8.274 7.440 0.561 1.00 78.44 93 LEU A C 1
ATOM 720 O O . LEU A 1 93 ? 7.216 7.960 0.219 1.00 78.44 93 LEU A O 1
ATOM 724 N N . ARG A 1 94 ? 9.348 8.162 0.909 1.00 62.62 94 ARG A N 1
ATOM 725 C CA . ARG A 1 94 ? 9.374 9.592 1.277 1.00 62.62 94 ARG A CA 1
ATOM 726 C C . ARG A 1 94 ? 8.793 10.582 0.244 1.00 62.62 94 ARG A C 1
ATOM 728 O O . ARG A 1 94 ? 8.392 11.666 0.648 1.00 62.62 94 ARG A O 1
ATOM 735 N N . ASP A 1 95 ? 8.670 10.200 -1.031 1.00 57.81 95 ASP A N 1
ATOM 736 C CA . ASP A 1 95 ? 8.096 11.054 -2.091 1.00 57.81 95 ASP A CA 1
ATOM 737 C C . ASP A 1 95 ? 6.771 10.523 -2.685 1.00 57.81 95 ASP A C 1
ATOM 739 O O . ASP A 1 95 ? 6.271 11.099 -3.648 1.00 57.81 95 ASP A O 1
ATOM 743 N N . MET A 1 96 ? 6.175 9.452 -2.135 1.00 51.44 96 MET A N 1
ATOM 744 C CA . MET A 1 96 ? 4.848 8.942 -2.550 1.00 51.44 96 MET A CA 1
ATOM 745 C C . MET A 1 96 ? 3.692 9.413 -1.643 1.00 51.44 96 MET A C 1
ATOM 747 O O . MET A 1 96 ? 2.582 8.897 -1.725 1.00 51.44 96 MET A O 1
ATOM 751 N N . TRP A 1 97 ? 3.922 10.421 -0.798 1.00 42.19 97 TRP A N 1
ATOM 752 C CA . TRP A 1 97 ? 2.958 10.879 0.206 1.00 42.19 97 TRP A CA 1
ATOM 753 C C . TRP A 1 97 ? 1.837 11.712 -0.411 1.00 42.19 97 TRP A C 1
ATOM 755 O O . TRP A 1 97 ? 2.093 12.701 -1.102 1.00 42.19 97 TRP A O 1
ATOM 765 N N . VAL A 1 98 ? 0.593 11.395 -0.048 1.00 37.59 98 VAL A N 1
ATOM 766 C CA . VAL A 1 98 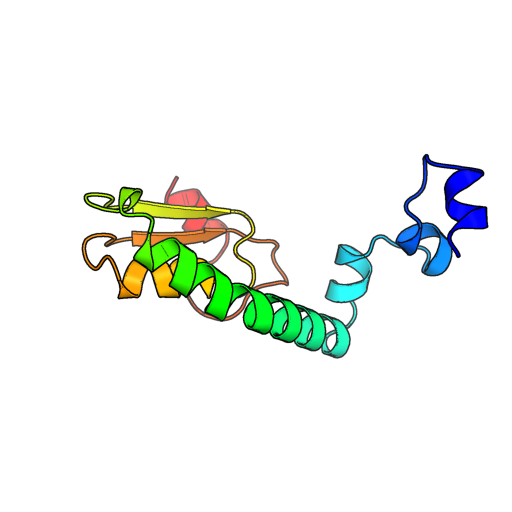? -0.518 12.348 -0.103 1.00 37.59 98 VAL A CA 1
ATOM 767 C C . VAL A 1 98 ? -1.189 12.380 1.272 1.00 37.59 98 VAL A C 1
ATOM 769 O O . VAL A 1 98 ? -1.613 11.362 1.798 1.00 37.59 98 VAL A O 1
ATOM 772 N N . LEU A 1 99 ? -1.179 13.576 1.864 1.00 35.62 99 LEU A N 1
ATOM 773 C CA . LEU A 1 99 ? -1.860 14.053 3.075 1.00 35.62 99 LEU A CA 1
ATOM 774 C C . LEU A 1 99 ? -2.789 13.059 3.806 1.00 35.62 99 LEU A C 1
ATOM 776 O O . LEU A 1 99 ? -3.982 13.006 3.527 1.00 35.62 99 LEU A O 1
ATOM 780 N N . LEU A 1 100 ? -2.251 12.394 4.830 1.00 38.03 100 LEU A N 1
ATOM 781 C CA . LEU A 1 100 ? -2.740 12.333 6.220 1.00 38.03 100 LEU A CA 1
ATOM 782 C C . LEU A 1 100 ? -1.875 11.305 6.972 1.00 38.03 100 LEU A C 1
ATOM 784 O O . LEU A 1 100 ? -1.703 10.192 6.496 1.00 38.03 100 LEU A O 1
ATOM 788 N N . ALA A 1 101 ? -1.396 11.690 8.160 1.00 43.09 101 ALA A N 1
ATOM 789 C CA . ALA A 1 101 ? -0.599 10.910 9.121 1.00 43.09 101 ALA A CA 1
ATOM 790 C C . ALA A 1 101 ? 0.940 10.924 8.930 1.00 43.09 101 ALA A C 1
ATOM 792 O O . ALA A 1 101 ? 1.499 10.069 8.265 1.00 43.09 101 ALA A O 1
ATOM 793 N N . TRP A 1 102 ? 1.573 11.867 9.650 1.00 42.00 102 TRP A N 1
ATOM 794 C CA . TRP A 1 102 ? 2.911 11.817 10.273 1.00 42.00 102 TRP A CA 1
ATOM 795 C C . TRP A 1 102 ? 4.157 11.651 9.372 1.00 42.00 102 TRP A C 1
ATOM 797 O O . TRP A 1 102 ? 4.275 10.740 8.567 1.00 42.00 102 TRP A O 1
ATOM 807 N N . THR A 1 103 ? 5.157 12.512 9.579 1.00 46.22 103 THR A N 1
ATOM 808 C CA . THR A 1 103 ? 6.502 12.387 8.986 1.00 46.22 103 THR A CA 1
ATOM 809 C C . THR A 1 103 ? 7.206 11.096 9.440 1.00 46.22 103 THR A C 1
ATOM 811 O O . THR A 1 103 ? 6.872 10.532 10.482 1.00 46.22 103 THR A O 1
ATOM 814 N N . ASN A 1 104 ? 8.222 10.622 8.702 1.00 49.75 104 ASN A N 1
ATOM 815 C CA . ASN A 1 104 ? 8.985 9.406 9.052 1.00 49.75 104 ASN A CA 1
ATOM 816 C C . ASN A 1 104 ? 9.472 9.384 10.513 1.00 49.75 104 ASN A C 1
ATOM 818 O O . ASN A 1 104 ? 9.466 8.328 11.139 1.00 49.75 104 ASN A O 1
ATOM 822 N N . ASP A 1 105 ? 9.866 10.534 11.062 1.00 47.59 105 ASP A N 1
ATOM 823 C CA . ASP A 1 105 ? 10.341 10.645 12.446 1.00 47.59 105 ASP A CA 1
ATOM 824 C C . ASP A 1 105 ? 9.213 10.464 13.466 1.00 47.59 105 ASP A C 1
ATOM 826 O O . ASP A 1 105 ? 9.442 10.028 14.590 1.00 47.59 105 ASP A O 1
ATOM 830 N N . GLU A 1 106 ? 7.986 10.793 13.086 1.00 50.88 106 GLU A N 1
ATOM 831 C CA . GLU A 1 106 ? 6.800 10.624 13.915 1.00 50.88 106 GLU A CA 1
ATOM 832 C C . GLU A 1 106 ? 6.259 9.186 13.826 1.00 50.88 106 GLU A C 1
ATOM 834 O O . GLU A 1 106 ? 5.828 8.649 14.844 1.00 50.88 106 GLU A O 1
ATOM 839 N N . CYS A 1 107 ? 6.393 8.516 12.670 1.00 46.31 107 CYS A N 1
ATOM 840 C CA . CYS A 1 107 ? 6.193 7.062 12.558 1.00 46.31 107 CYS A CA 1
ATOM 841 C C . CYS A 1 107 ? 7.221 6.270 13.385 1.00 46.31 107 CYS A C 1
ATOM 843 O O . CYS A 1 107 ? 6.841 5.358 14.113 1.00 46.31 107 CYS A O 1
ATOM 845 N N . LEU A 1 108 ? 8.509 6.636 13.331 1.00 43.97 108 LEU A N 1
ATOM 846 C CA . LEU A 1 108 ? 9.570 5.962 14.095 1.00 43.97 108 LEU A CA 1
ATOM 847 C C . LEU A 1 108 ? 9.420 6.129 15.612 1.00 43.97 108 LEU A C 1
ATOM 849 O O . LEU A 1 108 ? 9.829 5.248 16.355 1.00 43.97 108 LEU A O 1
ATOM 853 N N . LYS A 1 109 ? 8.842 7.242 16.076 1.00 42.47 109 LYS A N 1
ATOM 854 C CA . LYS A 1 109 ? 8.535 7.471 17.500 1.00 42.47 109 LYS A CA 1
ATOM 855 C C . LYS A 1 109 ? 7.278 6.739 17.981 1.00 42.47 109 LYS A C 1
ATOM 857 O O . LYS A 1 109 ? 7.039 6.698 19.185 1.00 42.47 109 LYS A O 1
ATOM 862 N N . ALA A 1 110 ? 6.446 6.252 17.059 1.00 43.47 110 ALA A N 1
ATOM 863 C CA . ALA A 1 110 ? 5.214 5.528 17.362 1.00 43.47 110 ALA A CA 1
ATOM 864 C C . ALA A 1 110 ? 5.387 3.996 17.355 1.00 43.47 110 ALA A C 1
ATOM 866 O O . ALA A 1 110 ? 4.474 3.299 17.806 1.00 43.47 110 ALA A O 1
ATOM 867 N N . MET A 1 111 ? 6.525 3.496 16.857 1.00 41.34 111 MET A N 1
ATOM 868 C CA . MET A 1 111 ? 7.007 2.117 17.021 1.00 41.34 111 MET A CA 1
ATOM 869 C C . MET A 1 111 ? 7.799 1.968 18.320 1.00 41.34 111 MET A C 1
ATOM 871 O O . MET A 1 111 ? 7.700 0.879 18.926 1.00 41.34 111 MET A O 1
#

Sequence (111 aa):
MVGKAVEDPTIEPFKKANGEGAISYYMKRPKTLDLTHKALDGITVPLMRDILDSYNGFHGIEILVDVGGSSGVTLQLIMQKYPKVRKGFNFDLRDMWVLLAWTNDECLKAM

Radius of gyration: 17.35 Å; chains: 1; bounding box: 37×28×44 Å